Protein AF-A0A7J4MIG4-F1 (afdb_monomer_lite)

Secondary structure (DSSP, 8-state):
-TTTS--B-HHHHHTT---B-STHHHHHHHHHTTHHHHHHHHHHTT-PPPPPPPPPHHHHHHHHHHHHHHHHHHHSS--

pLDDT: mean 95.95, std 1.87, range [87.69, 98.31]

Foldseek 3Di:
DLAPDFDFDPVCVVVVHGDTLGCVLVVVVCVVVCLVVQQVVCVVVVHDGDDDDDDDPVSVVVNVVSVQVVCCVVPVDHD

Structure (mmCIF, N/CA/C/O backbone):
data_AF-A0A7J4MIG4-F1
#
_entry.id   AF-A0A7J4MIG4-F1
#
loop_
_atom_site.group_PDB
_atom_site.id
_atom_site.type_symbol
_atom_site.label_atom_id
_atom_site.label_alt_id
_atom_site.label_comp_id
_atom_site.label_asym_id
_atom_site.label_entity_id
_atom_site.label_seq_id
_atom_site.pdbx_PDB_ins_code
_atom_site.Cartn_x
_atom_site.Cartn_y
_atom_site.Cartn_z
_atom_site.occupancy
_atom_site.B_iso_or_equiv
_atom_site.auth_seq_id
_atom_site.auth_comp_id
_atom_site.auth_asym_id
_atom_site.auth_atom_id
_atom_site.pdbx_PDB_model_num
ATOM 1 N N . THR A 1 1 ? 2.721 10.386 7.090 1.00 87.69 1 THR A N 1
ATOM 2 C CA . THR A 1 1 ? 1.367 9.971 6.619 1.00 87.69 1 THR A CA 1
ATOM 3 C C . THR A 1 1 ? 1.422 8.551 6.061 1.00 87.69 1 THR A C 1
ATOM 5 O O . THR A 1 1 ? 2.509 7.990 6.010 1.00 87.69 1 THR A O 1
ATOM 8 N N . LEU A 1 2 ? 0.312 7.939 5.614 1.00 93.75 2 LEU A N 1
ATOM 9 C CA . LEU A 1 2 ? 0.343 6.579 5.027 1.00 93.75 2 LEU A CA 1
ATOM 10 C C . LEU A 1 2 ? 1.225 6.460 3.764 1.00 93.75 2 LEU A C 1
ATOM 12 O O . LEU A 1 2 ? 1.583 5.354 3.363 1.00 93.75 2 LEU A O 1
ATOM 16 N N . ASP A 1 3 ? 1.589 7.585 3.142 1.00 94.06 3 ASP A N 1
ATOM 17 C CA . ASP A 1 3 ? 2.521 7.627 2.011 1.00 94.06 3 ASP A CA 1
ATOM 18 C C . ASP A 1 3 ? 3.999 7.633 2.434 1.00 94.06 3 ASP A C 1
ATOM 20 O O . ASP A 1 3 ? 4.850 7.102 1.709 1.00 94.06 3 ASP A O 1
ATOM 24 N N . GLU A 1 4 ? 4.289 8.248 3.583 1.00 93.44 4 GLU A N 1
ATOM 25 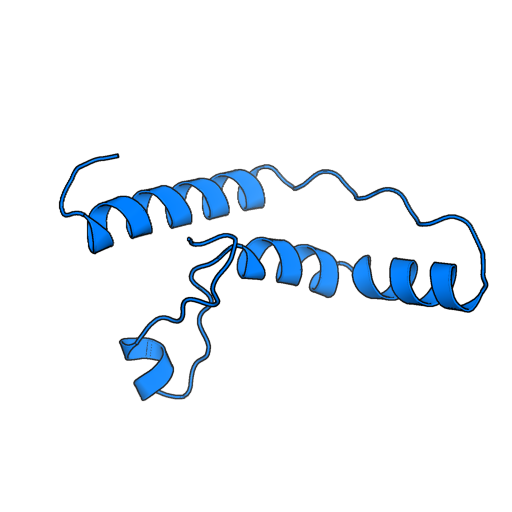C CA . GLU A 1 4 ? 5.639 8.571 4.072 1.00 93.44 4 GLU A CA 1
ATOM 26 C C . GLU A 1 4 ? 6.157 7.543 5.085 1.00 93.44 4 GLU A C 1
ATOM 28 O O . GLU A 1 4 ? 7.360 7.296 5.148 1.00 93.44 4 GLU A O 1
ATOM 33 N N . ASP A 1 5 ? 5.254 6.911 5.836 1.00 93.94 5 ASP A N 1
ATOM 34 C CA . ASP A 1 5 ? 5.574 6.002 6.933 1.00 93.94 5 ASP A CA 1
ATOM 35 C C . ASP A 1 5 ? 5.099 4.572 6.639 1.00 93.94 5 ASP A C 1
ATOM 37 O O . ASP A 1 5 ? 4.096 4.345 5.955 1.00 93.94 5 ASP A O 1
ATOM 41 N N . ARG A 1 6 ? 5.793 3.581 7.212 1.00 92.75 6 ARG A N 1
ATOM 42 C CA . ARG A 1 6 ? 5.365 2.176 7.177 1.00 92.75 6 ARG A CA 1
ATOM 43 C C . ARG A 1 6 ? 4.504 1.867 8.391 1.00 92.75 6 ARG A C 1
ATOM 45 O O . ARG A 1 6 ? 5.017 1.668 9.488 1.00 92.75 6 ARG A O 1
ATOM 52 N N . TRP A 1 7 ? 3.199 1.820 8.168 1.00 94.69 7 TRP A N 1
ATOM 53 C CA . TRP A 1 7 ? 2.218 1.457 9.183 1.00 94.69 7 TRP A CA 1
ATOM 54 C C . TRP A 1 7 ? 1.945 -0.041 9.137 1.00 94.69 7 TRP A C 1
ATOM 56 O O . TRP A 1 7 ? 1.663 -0.577 8.063 1.00 94.69 7 TRP A O 1
ATOM 66 N N . TRP A 1 8 ? 2.010 -0.698 10.293 1.00 95.38 8 TRP A N 1
ATOM 67 C CA . TRP A 1 8 ? 1.674 -2.112 10.458 1.00 95.38 8 TRP A CA 1
ATOM 68 C C . TRP A 1 8 ? 0.529 -2.280 11.441 1.00 95.38 8 TRP A C 1
ATOM 70 O O . TRP A 1 8 ? 0.408 -1.514 12.398 1.00 95.38 8 TRP A O 1
ATOM 80 N 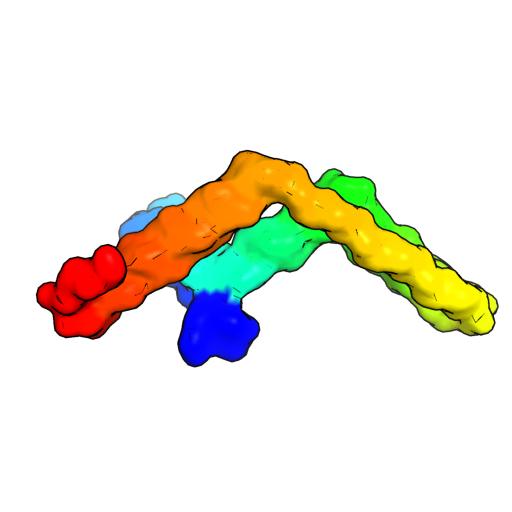N . ASP A 1 9 ? -0.292 -3.296 11.202 1.00 95.50 9 ASP A N 1
ATOM 81 C CA . ASP A 1 9 ? -1.305 -3.703 12.166 1.00 95.50 9 ASP A CA 1
ATOM 82 C C . ASP A 1 9 ? -0.628 -4.281 13.419 1.00 95.50 9 ASP A C 1
ATOM 84 O O . ASP A 1 9 ? 0.166 -5.221 13.335 1.00 95.50 9 ASP A O 1
ATOM 88 N N . ALA A 1 10 ? -0.904 -3.683 14.578 1.00 95.81 10 ALA A N 1
ATOM 89 C CA . ALA A 1 10 ? -0.240 -4.037 15.827 1.00 95.81 10 ALA A CA 1
ATOM 90 C C . ALA A 1 10 ? -0.642 -5.432 16.337 1.00 95.81 10 ALA A C 1
ATOM 92 O O . ALA A 1 10 ? 0.207 -6.154 16.866 1.00 95.81 10 ALA A O 1
ATOM 93 N N . ASP A 1 11 ? -1.904 -5.826 16.149 1.00 96.56 11 ASP A N 1
ATOM 94 C CA . ASP A 1 11 ? -2.423 -7.114 16.611 1.00 96.56 11 ASP A CA 1
ATOM 95 C C . ASP A 1 11 ? -1.884 -8.256 15.746 1.00 96.56 11 ASP A C 1
ATOM 97 O O . ASP A 1 11 ? -1.515 -9.314 16.259 1.00 96.56 11 ASP A O 1
ATOM 101 N N . GLU A 1 12 ? -1.795 -8.048 14.433 1.00 97.38 12 GLU A N 1
ATOM 102 C CA . GLU A 1 12 ? -1.177 -9.007 13.516 1.00 97.38 12 GLU A CA 1
ATOM 103 C C . GLU A 1 12 ? 0.335 -9.094 13.720 1.00 97.38 12 GLU A C 1
ATOM 105 O O . GLU A 1 12 ? 0.888 -10.198 13.764 1.00 97.38 12 GLU A O 1
ATOM 110 N N . TYR A 1 13 ? 0.998 -7.960 13.957 1.00 96.88 13 TYR A N 1
ATOM 111 C CA . TYR A 1 13 ? 2.420 -7.944 14.280 1.00 96.88 13 TYR A CA 1
ATOM 112 C C . TYR A 1 13 ? 2.726 -8.751 15.548 1.00 96.88 13 TYR A C 1
ATOM 114 O O . TYR A 1 13 ? 3.674 -9.538 15.565 1.00 96.88 13 TYR A O 1
ATOM 122 N N . ALA A 1 14 ? 1.884 -8.647 16.582 1.00 97.69 14 ALA A N 1
ATOM 123 C CA . ALA A 1 14 ? 2.012 -9.448 17.800 1.00 97.69 14 ALA A CA 1
ATOM 124 C C . ALA A 1 14 ? 1.865 -10.965 17.555 1.00 97.69 14 ALA A C 1
ATOM 126 O O . ALA A 1 14 ? 2.414 -11.767 18.312 1.00 97.69 14 ALA A O 1
ATOM 127 N N . LYS A 1 15 ? 1.169 -11.370 16.484 1.00 98.00 15 LYS A N 1
ATOM 128 C CA . LYS A 1 15 ? 1.041 -12.771 16.039 1.00 98.00 15 LYS A CA 1
ATOM 129 C C . LYS A 1 15 ? 2.183 -13.215 15.115 1.00 98.00 15 LYS A C 1
ATOM 131 O O . LYS A 1 15 ? 2.222 -14.379 14.724 1.00 98.00 15 LYS A O 1
ATOM 136 N N . GLY A 1 16 ? 3.110 -12.317 14.773 1.00 96.94 16 GLY A N 1
ATOM 137 C CA . GLY A 1 16 ? 4.215 -12.568 13.844 1.00 96.94 16 GLY A CA 1
ATOM 138 C C . GLY A 1 16 ? 3.876 -12.316 12.371 1.00 96.94 16 GLY A C 1
ATOM 139 O O . GLY A 1 16 ? 4.691 -12.628 11.503 1.00 96.94 16 GLY A O 1
ATOM 140 N N . ASN A 1 17 ? 2.707 -11.743 12.078 1.00 96.12 17 ASN A N 1
ATOM 141 C CA . ASN A 1 17 ? 2.273 -11.417 10.723 1.00 96.12 17 ASN A CA 1
ATOM 142 C C . ASN A 1 17 ? 2.610 -9.957 10.391 1.00 96.12 17 ASN A C 1
ATOM 144 O O . ASN A 1 17 ? 2.383 -9.056 11.193 1.00 96.12 17 ASN A O 1
ATOM 148 N N . ILE A 1 18 ? 3.107 -9.695 9.181 1.00 92.62 18 ILE A N 1
ATOM 149 C CA . ILE A 1 18 ? 3.301 -8.322 8.695 1.00 92.62 18 ILE A CA 1
ATOM 150 C C . ILE A 1 18 ? 2.128 -7.962 7.789 1.00 92.62 18 ILE A C 1
ATOM 152 O O . ILE A 1 18 ? 2.089 -8.360 6.625 1.00 92.62 18 ILE A O 1
ATOM 156 N N . VAL A 1 19 ? 1.192 -7.178 8.319 1.00 93.19 19 VAL A N 1
ATOM 157 C CA . VAL A 1 19 ? 0.083 -6.601 7.550 1.00 93.19 19 VAL A CA 1
ATOM 158 C C . VAL A 1 19 ? 0.348 -5.113 7.345 1.00 93.19 19 VAL A C 1
ATOM 160 O O . VAL A 1 19 ? 0.427 -4.348 8.303 1.00 93.19 19 VAL A O 1
ATOM 163 N N . GLN A 1 20 ? 0.530 -4.712 6.084 1.00 93.25 20 GLN A N 1
ATOM 164 C CA . GLN A 1 20 ? 0.843 -3.334 5.697 1.00 93.25 20 GLN A CA 1
ATOM 165 C C . GLN A 1 20 ? -0.431 -2.484 5.648 1.00 93.25 20 GLN A C 1
ATOM 167 O O . GLN A 1 20 ? -1.355 -2.796 4.905 1.00 93.25 20 GLN A O 1
ATOM 172 N N . LEU A 1 21 ? -0.436 -1.368 6.371 1.00 94.69 21 LEU A N 1
ATOM 173 C CA . LEU A 1 21 ? -1.530 -0.395 6.424 1.00 94.69 21 LEU A CA 1
ATOM 174 C C . LEU A 1 21 ? -1.114 0.949 5.798 1.00 94.69 21 LEU A C 1
ATOM 176 O O . LEU A 1 21 ? -1.412 2.011 6.330 1.00 94.69 21 LEU A O 1
ATOM 180 N N . SER A 1 22 ? -0.350 0.919 4.702 1.00 94.88 22 SER A N 1
ATOM 181 C CA . SER A 1 22 ? 0.258 2.105 4.069 1.00 94.88 22 SER A CA 1
ATOM 182 C C . SER A 1 22 ? 0.338 1.962 2.544 1.00 94.88 22 SER A C 1
ATOM 184 O O . SER A 1 22 ? -0.001 0.906 2.003 1.00 94.88 22 SER A O 1
ATOM 186 N N . LYS A 1 23 ? 0.883 2.967 1.837 1.00 95.19 23 LYS A N 1
ATOM 187 C CA . LYS A 1 23 ? 1.181 2.907 0.386 1.00 95.19 23 LYS A CA 1
ATOM 188 C C . LYS A 1 23 ? 2.060 1.721 -0.016 1.00 95.19 23 LYS A C 1
ATOM 190 O O . LYS A 1 23 ? 2.141 1.374 -1.195 1.00 95.19 23 LYS A O 1
ATOM 195 N N . GLU A 1 24 ? 2.717 1.079 0.948 1.00 94.75 24 GLU A N 1
ATOM 196 C CA . GLU A 1 24 ? 3.391 -0.194 0.725 1.00 94.75 24 GLU A CA 1
ATOM 197 C C . GLU A 1 24 ? 2.465 -1.244 0.097 1.00 94.75 24 GLU A C 1
ATOM 199 O O . GLU A 1 24 ? 2.927 -2.006 -0.740 1.00 94.75 24 GLU A O 1
ATOM 204 N N . PHE A 1 25 ? 1.159 -1.219 0.377 1.00 92.62 25 PHE A N 1
ATOM 205 C CA . PHE A 1 25 ? 0.173 -2.073 -0.291 1.00 92.62 25 PHE A CA 1
ATOM 206 C C . PHE A 1 25 ? 0.223 -1.949 -1.828 1.00 92.62 25 PHE A C 1
ATOM 208 O O . PHE A 1 25 ? 0.359 -2.945 -2.540 1.00 92.62 25 PHE A O 1
ATOM 215 N N . VAL A 1 26 ? 0.227 -0.716 -2.349 1.00 95.31 26 VAL A N 1
ATOM 216 C CA . VAL A 1 26 ? 0.358 -0.440 -3.791 1.00 95.31 26 VAL A CA 1
ATOM 217 C C . VAL A 1 26 ? 1.738 -0.844 -4.311 1.00 95.31 26 VAL A C 1
ATOM 219 O O . VAL A 1 26 ? 1.863 -1.356 -5.422 1.00 95.31 26 VAL A O 1
ATOM 222 N N . ARG A 1 27 ? 2.799 -0.640 -3.518 1.00 95.00 27 ARG A N 1
ATOM 223 C CA . ARG A 1 27 ? 4.153 -1.056 -3.917 1.00 95.00 27 ARG A CA 1
ATOM 224 C C . ARG A 1 27 ? 4.226 -2.570 -4.087 1.00 95.00 27 ARG A C 1
ATOM 226 O O . ARG A 1 27 ? 4.706 -3.026 -5.120 1.00 95.00 27 ARG A O 1
ATOM 233 N N . GLN A 1 28 ? 3.682 -3.332 -3.140 1.00 94.12 28 GLN A N 1
ATOM 234 C CA . GLN A 1 28 ? 3.653 -4.793 -3.196 1.00 94.12 28 GLN A CA 1
ATOM 235 C C . GLN A 1 28 ? 2.871 -5.320 -4.408 1.00 94.12 28 GLN A C 1
ATOM 237 O O . GLN A 1 28 ? 3.266 -6.339 -4.970 1.00 94.12 28 GLN A O 1
ATOM 242 N N . HIS A 1 29 ? 1.848 -4.606 -4.893 1.00 95.31 29 HIS A N 1
ATOM 243 C CA . HIS A 1 29 ? 1.198 -4.940 -6.167 1.00 95.31 29 HIS A CA 1
ATOM 244 C C . HIS A 1 29 ? 2.183 -4.906 -7.353 1.00 95.31 29 HIS A C 1
ATOM 246 O O . HIS A 1 29 ? 2.257 -5.858 -8.133 1.00 95.31 29 HIS A O 1
ATOM 252 N N . TYR A 1 30 ? 2.993 -3.852 -7.482 1.00 96.56 30 TYR A N 1
ATOM 253 C CA . TYR A 1 30 ? 3.988 -3.759 -8.561 1.00 96.56 30 TYR A CA 1
ATOM 254 C C . TYR A 1 30 ? 5.179 -4.710 -8.385 1.00 96.56 30 TYR A C 1
ATOM 256 O O . TYR A 1 30 ? 5.783 -5.124 -9.374 1.00 96.56 30 TYR A O 1
ATOM 264 N N . VAL A 1 31 ? 5.509 -5.089 -7.146 1.00 95.81 31 VAL A N 1
ATOM 265 C CA . VAL A 1 31 ? 6.479 -6.165 -6.890 1.00 95.81 31 VAL A CA 1
ATOM 266 C C . VAL A 1 31 ? 5.911 -7.507 -7.354 1.00 95.81 31 VAL A C 1
ATOM 268 O O . VAL A 1 31 ? 6.550 -8.208 -8.134 1.00 95.81 31 VAL A O 1
ATOM 271 N N . GLY A 1 32 ? 4.688 -7.845 -6.936 1.00 95.12 32 GLY A N 1
ATOM 272 C CA . GLY A 1 32 ? 4.043 -9.121 -7.254 1.00 95.12 32 GLY A CA 1
ATOM 273 C C . GLY A 1 32 ? 3.735 -9.317 -8.741 1.00 95.12 32 GLY A C 1
ATOM 274 O O . GLY A 1 32 ? 3.715 -10.449 -9.215 1.00 95.12 32 GLY A O 1
ATOM 275 N N . THR A 1 33 ? 3.541 -8.231 -9.493 1.00 96.12 33 THR A N 1
ATOM 276 C CA . THR A 1 33 ? 3.370 -8.269 -10.959 1.00 96.12 33 THR A CA 1
ATOM 277 C C . THR A 1 33 ? 4.694 -8.331 -11.728 1.00 96.12 33 THR A C 1
ATOM 279 O O . THR A 1 33 ? 4.678 -8.474 -12.947 1.00 96.12 33 THR A O 1
ATOM 282 N N . GLY A 1 34 ? 5.840 -8.238 -11.044 1.00 96.81 34 GLY A N 1
ATOM 283 C CA . GLY A 1 34 ? 7.172 -8.273 -11.655 1.00 96.81 34 GLY A CA 1
ATOM 284 C C . GLY A 1 34 ? 7.659 -6.933 -12.216 1.00 96.81 34 GLY A C 1
ATOM 285 O O . GLY A 1 34 ? 8.804 -6.842 -12.656 1.00 96.81 34 GLY A O 1
ATOM 286 N N . HIS A 1 35 ? 6.850 -5.872 -12.154 1.00 97.25 35 HIS A N 1
ATOM 287 C CA . HIS A 1 35 ? 7.216 -4.566 -12.707 1.00 97.25 35 HIS A CA 1
ATOM 288 C C . HIS A 1 35 ? 8.437 -3.945 -12.010 1.00 97.25 35 HIS A C 1
ATOM 290 O O . HIS A 1 35 ? 9.288 -3.343 -12.663 1.00 97.25 35 HIS A O 1
ATOM 296 N N . GLN A 1 36 ? 8.572 -4.121 -10.688 1.00 96.69 36 GLN A N 1
ATOM 297 C CA . GLN A 1 36 ? 9.760 -3.643 -9.965 1.00 96.69 36 GLN A CA 1
ATOM 298 C C . GLN A 1 36 ? 11.049 -4.269 -10.521 1.00 96.69 36 GLN A C 1
ATOM 300 O O . GLN A 1 36 ? 12.068 -3.589 -10.646 1.00 96.69 36 GLN A O 1
ATOM 305 N N . GLU A 1 37 ? 11.001 -5.560 -10.840 1.00 97.38 37 GLU A N 1
ATOM 306 C CA . GLU A 1 37 ? 12.152 -6.300 -11.345 1.00 97.38 37 GLU A CA 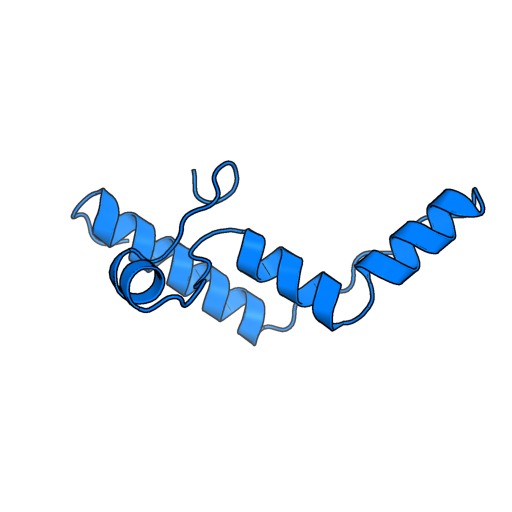1
ATOM 307 C C . GLU A 1 37 ? 12.501 -5.878 -12.773 1.00 97.38 37 GLU A C 1
ATOM 309 O O . GLU A 1 37 ? 13.665 -5.624 -13.078 1.00 97.38 37 GLU A O 1
ATOM 314 N N . GLU A 1 38 ? 11.492 -5.711 -13.628 1.00 97.81 38 GLU A N 1
ATOM 315 C CA . GLU A 1 38 ? 11.665 -5.177 -14.981 1.00 97.81 38 GLU A CA 1
ATOM 316 C C . GLU A 1 38 ? 12.324 -3.788 -14.957 1.00 97.81 38 GLU A C 1
ATOM 318 O O . GLU A 1 38 ? 13.304 -3.542 -15.662 1.00 97.81 38 GLU A O 1
ATOM 323 N N . LEU A 1 39 ? 11.844 -2.900 -14.080 1.00 97.94 39 LEU A N 1
ATOM 324 C CA . LEU A 1 39 ? 12.414 -1.571 -13.877 1.00 97.94 39 LEU A CA 1
ATOM 325 C C . LEU A 1 39 ? 13.869 -1.634 -13.391 1.00 97.94 39 LEU A C 1
ATOM 327 O O . LEU A 1 39 ? 14.713 -0.869 -13.860 1.00 97.94 39 LEU A O 1
ATOM 331 N N . ARG A 1 40 ? 14.176 -2.541 -12.454 1.00 97.81 40 ARG A N 1
ATOM 332 C CA . ARG A 1 40 ? 15.541 -2.743 -11.948 1.00 97.81 40 ARG A CA 1
ATOM 333 C C . ARG A 1 40 ? 16.485 -3.150 -13.081 1.00 97.81 40 ARG A C 1
ATOM 335 O O . ARG A 1 40 ? 17.531 -2.525 -13.245 1.00 97.81 40 ARG A O 1
ATOM 342 N N . LEU A 1 41 ? 16.094 -4.143 -13.880 1.00 98.31 41 LEU A N 1
ATOM 343 C CA . LEU A 1 41 ? 16.883 -4.640 -15.008 1.00 98.31 41 LEU A CA 1
ATOM 344 C C . LEU A 1 41 ? 17.089 -3.569 -16.087 1.00 98.31 41 LEU A C 1
ATOM 346 O O . LEU A 1 41 ? 18.206 -3.409 -16.582 1.00 98.31 41 LEU A O 1
ATOM 350 N N . ALA A 1 42 ? 16.048 -2.798 -16.418 1.00 98.31 42 ALA A N 1
ATOM 351 C CA . ALA A 1 42 ? 16.144 -1.721 -17.401 1.00 98.31 42 ALA A CA 1
ATOM 352 C C . ALA A 1 42 ? 17.176 -0.657 -16.990 1.00 98.31 42 ALA A C 1
ATOM 354 O O . ALA A 1 42 ? 17.992 -0.237 -17.817 1.00 98.31 42 ALA A O 1
ATOM 355 N N . ARG A 1 43 ? 17.191 -0.282 -15.704 1.00 97.88 43 ARG A N 1
ATOM 356 C CA . ARG A 1 43 ? 18.139 0.689 -15.136 1.00 97.88 43 ARG A CA 1
ATOM 357 C C . ARG A 1 43 ? 19.567 0.166 -15.081 1.00 97.88 43 ARG A C 1
ATOM 359 O O . ARG A 1 43 ? 20.486 0.905 -15.420 1.00 97.88 43 ARG A O 1
ATOM 366 N N . GLU A 1 44 ? 19.761 -1.093 -14.697 1.00 98.25 44 GLU A N 1
ATOM 367 C CA . GLU A 1 44 ? 21.083 -1.739 -14.710 1.00 98.25 44 GLU A CA 1
ATOM 368 C C . GLU A 1 44 ? 21.672 -1.811 -16.121 1.00 98.25 44 GLU A C 1
ATOM 370 O O . GLU A 1 44 ? 22.872 -1.617 -16.305 1.00 98.25 44 GLU A O 1
ATOM 375 N N . ALA A 1 45 ? 20.820 -2.024 -17.126 1.00 98.00 45 ALA A N 1
ATOM 376 C CA . ALA A 1 45 ? 21.207 -2.010 -18.530 1.00 98.00 45 ALA A CA 1
ATOM 377 C C . ALA A 1 45 ? 21.359 -0.591 -19.121 1.00 98.00 45 ALA A C 1
ATOM 379 O O . ALA A 1 45 ? 21.765 -0.458 -20.276 1.00 98.00 45 ALA A O 1
ATOM 380 N N . GLY A 1 46 ? 21.026 0.469 -18.372 1.00 98.19 46 GLY A N 1
ATOM 381 C CA . GLY A 1 46 ? 21.036 1.853 -18.864 1.00 98.19 46 GLY A CA 1
ATOM 382 C C . GLY A 1 46 ? 20.003 2.126 -19.965 1.00 98.19 46 GLY A C 1
ATOM 383 O O . GLY A 1 46 ? 20.196 3.015 -20.793 1.00 98.19 46 GLY A O 1
ATOM 384 N N . THR A 1 47 ? 18.932 1.335 -20.005 1.00 97.88 47 THR A N 1
ATOM 385 C CA . THR A 1 47 ? 17.844 1.438 -20.988 1.00 97.88 47 THR A CA 1
ATOM 386 C C . THR A 1 47 ? 16.668 2.249 -20.440 1.00 97.88 47 THR A C 1
ATOM 388 O O . THR A 1 47 ? 16.696 2.727 -19.308 1.00 97.88 47 THR A O 1
ATOM 391 N N . THR A 1 48 ? 15.640 2.464 -21.261 1.00 97.88 48 THR A N 1
ATOM 392 C CA . THR A 1 48 ? 14.449 3.226 -20.869 1.00 97.88 48 THR A CA 1
ATOM 393 C C . THR A 1 48 ? 13.650 2.497 -19.792 1.00 97.88 48 THR A C 1
ATOM 395 O O . THR A 1 48 ? 13.338 1.319 -19.948 1.00 97.88 48 THR A O 1
ATOM 398 N N . ASP A 1 49 ? 13.271 3.223 -18.737 1.00 97.88 49 ASP A N 1
ATOM 399 C CA . ASP A 1 49 ? 12.379 2.717 -17.692 1.00 97.88 49 ASP A CA 1
ATOM 400 C C . ASP A 1 49 ? 11.041 2.249 -18.312 1.00 97.88 49 ASP A C 1
ATOM 402 O O . ASP A 1 49 ? 10.421 3.014 -19.065 1.00 97.88 49 ASP A O 1
ATOM 406 N N . PRO A 1 50 ? 10.563 1.024 -18.009 1.00 97.19 50 PRO A N 1
ATOM 407 C CA . PRO A 1 50 ? 9.244 0.581 -18.442 1.00 97.19 50 PRO A CA 1
ATOM 408 C C . PRO A 1 50 ? 8.161 1.508 -17.865 1.00 97.19 50 PRO A C 1
ATOM 410 O O . PRO A 1 50 ? 8.273 1.951 -16.715 1.00 97.19 50 PRO A O 1
ATOM 413 N N . PRO A 1 51 ? 7.096 1.816 -18.627 1.00 97.12 51 PRO A N 1
ATOM 414 C CA . PRO A 1 51 ? 5.996 2.615 -18.110 1.00 97.12 51 PRO A CA 1
ATOM 415 C C . PRO A 1 51 ? 5.305 1.873 -16.964 1.00 97.12 51 PRO A C 1
ATOM 417 O O . PRO A 1 51 ? 5.148 0.654 -17.007 1.00 97.12 51 PRO A O 1
ATOM 420 N N . ILE A 1 52 ? 4.850 2.617 -15.958 1.00 95.12 52 ILE A N 1
ATOM 421 C CA . ILE A 1 52 ? 4.111 2.041 -14.834 1.00 95.12 52 ILE A CA 1
ATOM 422 C C . ILE A 1 52 ? 2.723 1.603 -15.336 1.00 95.12 52 ILE A C 1
ATOM 424 O O . ILE A 1 52 ? 1.985 2.448 -15.857 1.00 95.12 52 ILE A O 1
ATOM 428 N N . PRO A 1 53 ? 2.342 0.318 -15.193 1.00 95.38 53 PRO A N 1
ATOM 429 C CA . PRO A 1 53 ? 1.007 -0.145 -15.556 1.00 95.38 53 PRO A CA 1
ATOM 430 C C . PRO A 1 53 ? -0.080 0.564 -14.745 1.00 95.38 53 PRO A C 1
ATOM 432 O O . PRO A 1 53 ? 0.132 0.924 -13.592 1.00 95.38 53 PRO A O 1
ATOM 435 N N . ALA A 1 54 ? -1.270 0.734 -15.322 1.00 96.94 54 ALA A N 1
ATOM 436 C CA . ALA A 1 54 ? -2.407 1.242 -14.561 1.00 96.94 54 ALA A CA 1
ATOM 437 C C . ALA A 1 54 ? -2.797 0.250 -13.454 1.00 96.94 54 ALA A C 1
ATOM 439 O O . ALA A 1 54 ? -2.796 -0.965 -13.672 1.00 96.94 54 ALA A O 1
ATOM 440 N N . LEU A 1 55 ? -3.174 0.769 -12.284 1.00 96.50 55 LEU A N 1
ATOM 441 C CA . LEU A 1 55 ? -3.680 -0.075 -11.207 1.00 96.50 55 LEU A CA 1
ATOM 442 C C . LEU A 1 55 ? -5.027 -0.694 -11.602 1.00 96.50 55 LEU A C 1
ATOM 444 O O . LEU A 1 55 ? -5.892 0.014 -12.126 1.00 96.50 55 LEU A O 1
ATOM 448 N N . PRO A 1 56 ? -5.250 -1.986 -11.311 1.00 96.94 56 PRO A N 1
ATOM 449 C CA . PRO A 1 56 ? -6.583 -2.566 -11.381 1.00 96.94 56 PRO A CA 1
ATOM 450 C C . PRO A 1 56 ? -7.543 -1.818 -10.451 1.00 96.94 56 PRO A C 1
ATOM 452 O O . PRO A 1 56 ? -7.153 -1.441 -9.345 1.00 96.94 56 PRO A O 1
ATOM 455 N N . GLN A 1 57 ? -8.808 -1.676 -10.860 1.00 97.38 57 GLN A N 1
ATOM 456 C CA . GLN A 1 57 ? -9.822 -0.960 -10.076 1.00 97.38 57 GLN A CA 1
ATOM 457 C C . GLN A 1 57 ? -9.918 -1.478 -8.633 1.00 97.38 57 GLN A C 1
ATOM 459 O O . GLN A 1 57 ? -9.948 -0.683 -7.706 1.00 97.38 57 GLN A O 1
ATOM 464 N N . GLN A 1 58 ? -9.832 -2.796 -8.433 1.00 96.12 58 GLN A N 1
ATOM 465 C CA . GLN A 1 58 ? -9.844 -3.391 -7.095 1.00 96.12 58 GLN A CA 1
ATOM 466 C C . GLN A 1 58 ? -8.720 -2.858 -6.193 1.00 96.12 58 GLN A C 1
ATOM 468 O O . GLN A 1 58 ? -8.952 -2.563 -5.031 1.00 96.12 58 GLN A O 1
ATOM 473 N N . VAL A 1 59 ? -7.504 -2.690 -6.724 1.00 95.69 59 VAL A N 1
ATOM 474 C CA . VAL A 1 59 ? -6.367 -2.182 -5.937 1.00 95.69 59 VAL A CA 1
ATOM 475 C C . VAL A 1 59 ? -6.578 -0.713 -5.576 1.00 95.69 59 VAL A C 1
ATOM 477 O O . VAL A 1 59 ? -6.181 -0.285 -4.493 1.00 95.69 59 VAL A O 1
ATOM 480 N N . ILE A 1 60 ? -7.209 0.056 -6.469 1.00 97.06 60 ILE A N 1
ATOM 481 C CA . ILE A 1 60 ? -7.598 1.448 -6.211 1.00 97.06 60 ILE A CA 1
ATOM 482 C C . ILE A 1 60 ? -8.615 1.492 -5.069 1.00 97.06 60 ILE A C 1
ATOM 484 O O . ILE A 1 60 ? -8.399 2.219 -4.101 1.00 97.06 60 ILE A O 1
ATOM 488 N N . ASP A 1 61 ? -9.670 0.684 -5.161 1.00 97.94 61 ASP A N 1
ATOM 489 C CA . ASP A 1 61 ? -10.755 0.638 -4.181 1.00 97.94 61 ASP A CA 1
ATOM 490 C C . ASP A 1 61 ? -10.245 0.179 -2.805 1.00 97.94 61 ASP A C 1
ATOM 492 O O . ASP A 1 61 ? -10.512 0.836 -1.798 1.00 97.94 61 ASP A O 1
ATOM 496 N N . ASP A 1 62 ? -9.427 -0.877 -2.759 1.00 95.88 62 ASP A N 1
ATOM 497 C CA . ASP A 1 62 ? -8.822 -1.389 -1.524 1.00 95.88 62 ASP A CA 1
ATOM 498 C C . ASP A 1 62 ? -7.897 -0.351 -0.874 1.00 95.88 62 ASP A C 1
ATOM 500 O O . ASP A 1 62 ? -7.910 -0.164 0.345 1.00 95.88 62 ASP A O 1
ATOM 504 N N . THR A 1 63 ? -7.112 0.369 -1.684 1.00 95.88 63 THR A N 1
ATOM 505 C CA . THR A 1 63 ? -6.228 1.433 -1.185 1.00 95.88 63 THR A CA 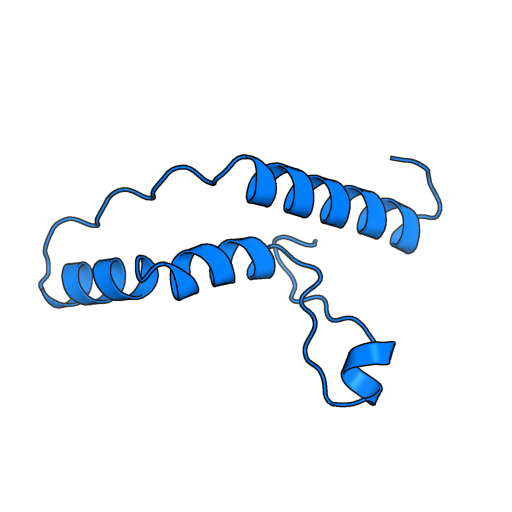1
ATOM 506 C C . THR A 1 63 ? -7.044 2.605 -0.644 1.00 95.88 63 THR A C 1
ATOM 508 O O . THR A 1 63 ? -6.737 3.117 0.430 1.00 95.88 63 THR A O 1
ATOM 511 N N . ALA A 1 64 ? -8.099 3.023 -1.346 1.00 96.94 64 ALA A N 1
ATOM 512 C CA . ALA A 1 64 ? -8.971 4.103 -0.893 1.00 96.94 64 ALA A CA 1
ATOM 513 C C . ALA A 1 64 ? -9.663 3.745 0.432 1.00 96.94 64 ALA A C 1
ATOM 515 O O . ALA A 1 64 ? -9.636 4.537 1.375 1.00 96.94 64 ALA A O 1
ATOM 516 N N . ALA A 1 65 ? -10.203 2.526 0.534 1.00 97.06 65 ALA A N 1
ATOM 517 C CA . ALA A 1 65 ? -10.827 2.018 1.751 1.00 97.06 65 ALA A CA 1
ATOM 518 C C . ALA A 1 65 ? -9.834 1.944 2.921 1.00 97.06 65 ALA A C 1
ATOM 520 O O . ALA A 1 65 ? -10.158 2.346 4.041 1.00 97.06 65 ALA A O 1
ATOM 521 N N . LEU A 1 66 ? -8.600 1.495 2.668 1.00 96.06 66 LEU A N 1
ATOM 522 C CA . LEU A 1 66 ? -7.539 1.488 3.672 1.00 96.06 66 LEU A CA 1
ATOM 523 C C . LEU A 1 66 ? -7.265 2.903 4.202 1.00 96.06 66 LEU A C 1
ATOM 525 O O . LEU A 1 66 ? -7.232 3.094 5.419 1.00 96.06 66 LEU A O 1
ATOM 529 N N . TYR A 1 67 ? -7.110 3.890 3.315 1.00 96.50 67 TYR A N 1
ATOM 530 C CA . TYR A 1 67 ? -6.806 5.272 3.702 1.00 96.50 67 TYR A CA 1
ATOM 531 C C . TYR A 1 67 ? -7.940 5.906 4.506 1.00 96.50 67 TYR A C 1
ATOM 533 O O . TYR A 1 67 ? -7.663 6.504 5.547 1.00 96.50 67 TYR A O 1
ATOM 541 N N . ALA A 1 68 ? -9.190 5.721 4.073 1.00 97.00 68 ALA A N 1
ATOM 542 C CA . ALA A 1 68 ? -10.365 6.164 4.818 1.00 97.00 68 ALA A CA 1
ATOM 543 C C . ALA A 1 68 ? -10.387 5.531 6.218 1.00 97.00 68 ALA A C 1
ATOM 545 O O . ALA A 1 68 ? -10.387 6.240 7.220 1.00 97.00 68 ALA A O 1
ATOM 546 N N . SER A 1 69 ? -10.251 4.203 6.307 1.00 96.25 69 SER A N 1
ATOM 547 C CA . SER A 1 69 ? -10.295 3.503 7.597 1.00 96.25 69 SER A CA 1
ATOM 548 C C . SER A 1 69 ? -9.185 3.943 8.558 1.00 96.25 69 SER A C 1
ATOM 550 O O . SER A 1 69 ? -9.396 4.042 9.764 1.00 96.25 69 SER A O 1
ATOM 552 N N . MET A 1 70 ? -7.988 4.223 8.043 1.00 95.44 70 MET A N 1
ATOM 553 C CA . MET A 1 70 ? -6.864 4.684 8.851 1.00 95.44 70 MET A CA 1
ATOM 554 C C . MET A 1 70 ? -7.051 6.132 9.297 1.00 95.44 70 MET A C 1
ATOM 556 O O . MET A 1 70 ? -6.725 6.451 10.439 1.00 95.44 70 MET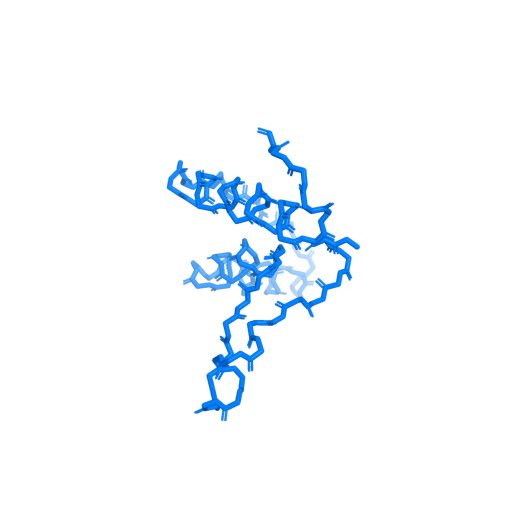 A O 1
ATOM 560 N N . TYR A 1 71 ? -7.601 6.996 8.440 1.00 96.38 71 TYR A N 1
ATOM 561 C CA . TYR A 1 71 ? -7.983 8.351 8.829 1.00 96.38 71 TYR A CA 1
ATOM 562 C C . TYR A 1 71 ? -8.967 8.322 10.004 1.00 96.38 71 TYR A C 1
ATOM 564 O O . TYR A 1 71 ? -8.710 8.958 11.028 1.00 96.38 71 TYR A O 1
ATOM 572 N N . GLU A 1 72 ? -10.028 7.522 9.905 1.00 97.50 72 GLU A N 1
ATOM 573 C CA . GLU A 1 72 ? -11.046 7.408 10.954 1.00 97.50 72 GLU A CA 1
ATOM 574 C C . GLU A 1 72 ? -10.462 6.853 12.259 1.00 97.50 72 GLU A C 1
ATOM 576 O O . GLU A 1 72 ? -10.698 7.407 13.331 1.00 97.50 72 GLU A O 1
ATOM 581 N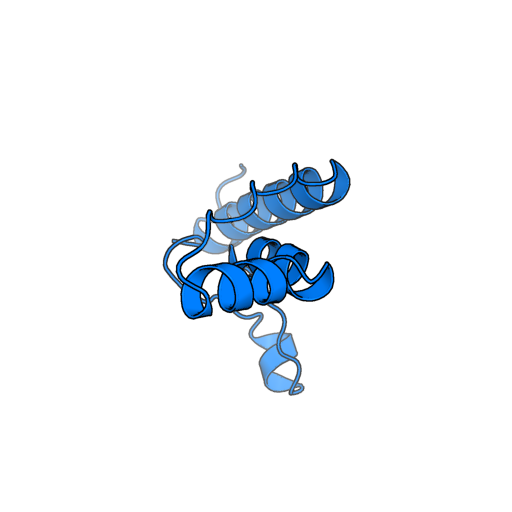 N . ARG A 1 73 ? -9.622 5.810 12.192 1.00 94.44 73 ARG A N 1
ATOM 582 C CA . ARG A 1 73 ? -8.961 5.225 13.376 1.00 94.44 73 ARG A CA 1
ATOM 583 C C . ARG A 1 73 ? -8.022 6.201 14.080 1.00 94.44 73 ARG A C 1
ATOM 585 O O . ARG A 1 73 ? -7.945 6.193 15.306 1.00 94.44 73 ARG A O 1
ATOM 592 N N . LEU A 1 74 ? -7.274 6.997 13.317 1.00 93.94 74 LEU A N 1
ATOM 593 C CA . LEU A 1 74 ? -6.267 7.909 13.865 1.00 93.94 74 LEU A CA 1
ATOM 594 C C . LEU A 1 74 ? -6.878 9.200 14.405 1.00 93.94 74 LEU A C 1
ATOM 596 O O . LEU A 1 74 ? -6.364 9.762 15.370 1.00 93.94 74 LEU A O 1
ATOM 600 N N . THR A 1 75 ? -7.944 9.684 13.772 1.00 96.38 75 THR A N 1
ATOM 601 C CA . THR A 1 75 ? -8.539 10.990 14.087 1.00 96.38 75 THR A CA 1
ATOM 602 C C . THR A 1 75 ? -9.831 10.889 14.893 1.00 96.38 75 THR A C 1
ATOM 604 O O . THR A 1 75 ? -10.224 11.867 15.524 1.00 96.38 75 THR A O 1
ATOM 607 N N . GLY A 1 76 ? -10.507 9.737 14.867 1.00 97.00 76 GLY A N 1
ATOM 608 C CA . GLY A 1 76 ? -11.850 9.558 15.419 1.00 97.00 76 GLY A CA 1
ATOM 609 C C . GLY A 1 76 ? -12.952 10.292 14.645 1.00 97.00 76 GLY A C 1
ATOM 610 O O . GLY A 1 76 ? -14.049 10.443 15.174 1.00 97.00 76 GLY A O 1
ATOM 611 N N . THR A 1 77 ? -12.664 10.788 13.437 1.00 97.19 77 THR A N 1
ATOM 612 C CA . THR A 1 77 ? -13.600 11.540 12.581 1.00 97.19 77 THR A CA 1
ATOM 613 C C . THR A 1 77 ? -13.983 10.694 11.370 1.00 97.19 77 THR A C 1
ATOM 615 O O . THR A 1 77 ? -13.101 10.051 10.815 1.00 97.19 77 THR A O 1
ATOM 618 N N . GLU A 1 78 ? -15.256 10.707 10.959 1.00 95.00 78 GLU A N 1
ATOM 619 C CA . GLU A 1 78 ? -15.718 10.034 9.729 1.00 95.00 78 GLU A CA 1
ATOM 620 C C . GLU A 1 78 ? -15.078 10.656 8.479 1.00 95.00 78 GLU A C 1
ATOM 622 O O . GLU A 1 78 ? -14.875 11.875 8.427 1.00 95.00 78 GLU A O 1
ATOM 627 N N . PHE A 1 79 ? -14.743 9.812 7.500 1.00 90.31 79 PHE A N 1
ATOM 628 C CA . PHE A 1 79 ? -14.096 10.217 6.247 1.00 90.31 79 PHE A CA 1
ATOM 629 C C . PHE A 1 79 ? -15.092 10.646 5.158 1.00 90.31 79 PHE A C 1
ATOM 631 O O . PHE A 1 79 ? -16.117 9.953 4.966 1.00 90.31 79 PHE A O 1
#

Radius of gyration: 15.57 Å; chains: 1; bounding box: 37×24×39 Å

Sequence (79 aa):
TLDEDRWWDADEYAKGNIVQLSKEFVRQHYVGTGHQEELRLAREAGTTDPPIPALPQQVIDDTAALYASMYERLTGTEF